Protein AF-A0A4Y2RD20-F1 (afdb_monomer_lite)

pLDDT: mean 83.16, std 15.55, range [40.25, 97.94]

Foldseek 3Di:
DDDDPVVVVVVVVVVVVVVPPPPDPLLVQLVCQQPVLVPVLVCPPHDDPDDSDPVSCPSNVVSVVSNVVVVLVVPCVPCVVVSVVVVVVVVVVVVVVVVVVVVCVPDQLSVLVVVCVVPVLALVSLQSNLVVCVVVVNNVVSVVSNVSSD

Secondary structure (DSSP, 8-state):
-----HHHHHHHHHHHHTT-S----HHHHHHHHHHHHHHHHTTSSS--SS---HHHHHHHHHHHHHHHHHHHHHHHHHHHHHHHHHHHHHHHHHHHHHHHHHHHTT-HHHHHHHHHHH-TT-HHHHHHHHHHHHHTT-HHHHHHHHHHH-

InterPro domains:
  IPR011990 Tetratricopeptide-like helical domain superfamily [G3DSA:1.25.40.10] (97-150)
  IPR011990 Tetratricopeptide-like helical domain superfamily [SSF48452] (115-149)

Structure (mmCIF, N/CA/C/O backbone):
data_AF-A0A4Y2RD20-F1
#
_entry.id   AF-A0A4Y2RD20-F1
#
loop_
_atom_site.group_PDB
_atom_site.id
_atom_site.type_symbol
_atom_site.label_atom_id
_atom_site.label_alt_id
_atom_site.label_comp_id
_atom_site.label_asym_id
_atom_site.label_entity_id
_atom_site.label_seq_id
_atom_site.pdbx_PDB_ins_code
_atom_site.Cartn_x
_atom_site.Cartn_y
_atom_site.Cartn_z
_atom_site.occupancy
_atom_site.B_iso_or_equiv
_atom_site.auth_seq_id
_atom_site.auth_comp_id
_atom_site.auth_asym_id
_atom_site.auth_atom_id
_atom_site.pdbx_PDB_model_num
ATOM 1 N N . MET A 1 1 ? 44.934 -27.065 -43.743 1.00 40.25 1 MET A N 1
ATOM 2 C CA . MET A 1 1 ? 43.728 -27.386 -42.951 1.00 40.25 1 MET A CA 1
ATOM 3 C C . MET A 1 1 ? 43.602 -26.341 -41.851 1.00 40.25 1 MET A C 1
ATOM 5 O O . MET A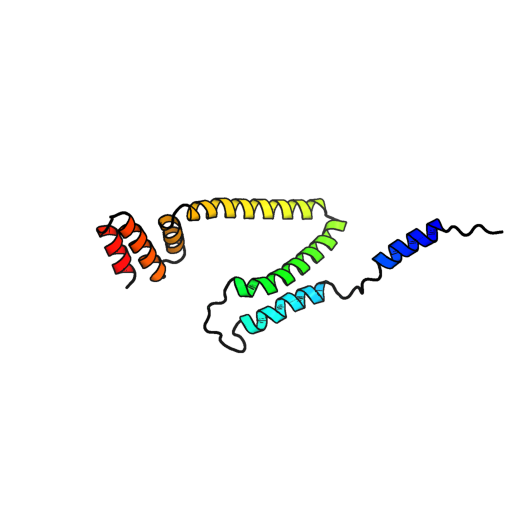 1 1 ? 44.410 -26.345 -40.935 1.00 40.25 1 MET A O 1
ATOM 9 N N . ARG A 1 2 ? 42.705 -25.358 -42.000 1.00 43.50 2 ARG A N 1
ATOM 10 C CA . ARG A 1 2 ? 42.496 -24.312 -40.985 1.00 43.50 2 ARG A CA 1
ATOM 11 C C . ARG A 1 2 ? 41.540 -24.864 -39.929 1.00 43.50 2 ARG A C 1
ATOM 13 O O . ARG A 1 2 ? 40.419 -25.228 -40.266 1.00 43.50 2 ARG A O 1
ATOM 20 N N . GLY A 1 3 ? 42.010 -24.977 -38.688 1.00 49.97 3 GLY A N 1
ATOM 21 C CA . GLY A 1 3 ? 41.208 -25.437 -37.558 1.00 49.97 3 GLY A CA 1
ATOM 22 C C . GLY A 1 3 ? 40.032 -24.494 -37.318 1.00 49.97 3 GLY A C 1
ATOM 23 O O . GLY A 1 3 ? 40.224 -23.348 -36.921 1.00 49.97 3 GLY A O 1
ATOM 24 N N . CYS A 1 4 ? 38.818 -24.973 -37.584 1.00 53.25 4 CYS A N 1
ATOM 25 C CA . CYS A 1 4 ? 37.588 -24.277 -37.232 1.00 53.25 4 CYS A CA 1
ATOM 26 C C . CYS A 1 4 ? 37.468 -24.270 -35.700 1.00 53.25 4 CYS A C 1
ATOM 28 O O . CYS A 1 4 ? 37.377 -25.326 -35.075 1.00 53.25 4 CYS A O 1
ATOM 30 N N . ASN A 1 5 ? 37.536 -23.092 -35.076 1.00 54.88 5 ASN A N 1
ATOM 31 C CA . ASN A 1 5 ? 37.444 -22.945 -33.626 1.00 54.88 5 ASN A CA 1
ATOM 32 C C . ASN A 1 5 ? 35.975 -23.033 -33.174 1.00 54.88 5 ASN A C 1
ATOM 34 O O . ASN A 1 5 ? 35.287 -22.028 -33.004 1.00 54.88 5 ASN A O 1
ATOM 38 N N . ILE A 1 6 ? 35.505 -24.263 -32.962 1.00 59.06 6 ILE A N 1
ATOM 39 C CA . ILE A 1 6 ? 34.120 -24.607 -32.590 1.00 59.06 6 ILE A CA 1
ATOM 40 C C . ILE A 1 6 ? 33.699 -23.967 -31.245 1.00 59.06 6 ILE A C 1
ATOM 42 O O . ILE A 1 6 ? 32.513 -23.749 -30.998 1.00 59.06 6 ILE A O 1
ATOM 46 N N . ARG A 1 7 ? 34.654 -23.614 -30.368 1.00 56.53 7 ARG A N 1
ATOM 47 C CA . ARG A 1 7 ? 34.372 -22.976 -29.067 1.00 56.53 7 ARG A CA 1
ATOM 48 C C . ARG A 1 7 ? 33.951 -21.508 -29.185 1.00 56.53 7 ARG A C 1
ATOM 50 O O . ARG A 1 7 ? 33.093 -21.087 -28.416 1.00 56.53 7 ARG A O 1
ATOM 57 N N . GLY A 1 8 ? 34.490 -20.766 -30.156 1.00 54.03 8 GLY A N 1
ATOM 58 C CA . GLY A 1 8 ? 34.082 -19.378 -30.420 1.00 54.03 8 GLY A CA 1
ATOM 59 C C . GLY A 1 8 ? 32.649 -19.295 -30.948 1.00 54.03 8 GLY A C 1
ATOM 60 O O . GLY A 1 8 ? 31.842 -18.532 -30.433 1.00 54.03 8 GLY A O 1
ATOM 61 N N . ILE A 1 9 ? 32.295 -20.201 -31.864 1.00 57.47 9 ILE A N 1
ATOM 62 C CA . ILE A 1 9 ? 30.948 -20.286 -32.451 1.00 57.47 9 ILE A CA 1
ATOM 63 C C . ILE A 1 9 ? 29.893 -20.594 -31.376 1.00 57.47 9 ILE A C 1
ATOM 65 O O . ILE A 1 9 ? 28.802 -20.032 -31.403 1.00 57.47 9 ILE A O 1
ATOM 69 N N . LYS A 1 10 ? 30.216 -21.442 -30.386 1.00 57.22 10 LYS A N 1
ATOM 70 C CA . LYS A 1 10 ? 29.298 -21.748 -29.277 1.00 57.22 10 LYS A CA 1
ATOM 71 C C . LYS A 1 10 ? 29.084 -20.554 -28.339 1.00 57.22 10 LYS A C 1
ATOM 73 O O . LYS A 1 10 ? 27.944 -20.320 -27.944 1.00 57.22 10 LYS A O 1
ATOM 78 N N . LEU A 1 11 ? 30.131 -19.784 -28.022 1.00 55.25 11 LEU A N 1
ATOM 79 C CA . LEU A 1 11 ? 30.001 -18.565 -27.210 1.00 55.25 11 LEU A CA 1
ATOM 80 C C . LEU A 1 11 ? 29.220 -17.465 -27.940 1.00 55.25 11 LEU A C 1
ATOM 82 O O . LEU A 1 11 ? 28.339 -16.850 -27.341 1.00 55.25 11 LEU A O 1
ATOM 86 N N . ASP A 1 12 ? 29.482 -17.269 -29.231 1.00 54.44 12 ASP A N 1
ATOM 87 C CA . ASP A 1 12 ? 28.746 -16.296 -30.042 1.00 54.44 12 ASP A CA 1
ATOM 88 C C . ASP A 1 12 ? 27.284 -16.713 -30.227 1.00 54.44 12 ASP A C 1
ATOM 90 O O . ASP A 1 12 ? 26.399 -15.866 -30.158 1.00 54.44 12 ASP A O 1
ATOM 94 N N . SER A 1 13 ? 26.995 -18.015 -30.347 1.00 52.84 13 SER A N 1
ATOM 95 C CA . SER A 1 13 ? 25.618 -18.527 -30.401 1.00 52.84 13 SER A CA 1
ATOM 96 C C . SER A 1 13 ? 24.861 -18.384 -29.070 1.00 52.84 13 SER A C 1
ATOM 98 O O . SER A 1 13 ? 23.675 -18.064 -29.077 1.00 52.84 13 SER A O 1
ATOM 100 N N . LEU A 1 14 ? 25.537 -18.539 -27.923 1.00 53.06 14 LEU A N 1
ATOM 101 C CA . LEU A 1 14 ? 24.961 -18.304 -26.591 1.00 53.06 14 LEU A CA 1
ATOM 102 C C . LEU A 1 14 ? 24.676 -16.812 -26.349 1.00 53.06 14 LEU A C 1
ATOM 104 O O . LEU A 1 14 ? 23.623 -16.469 -25.815 1.00 53.06 14 LEU A O 1
ATOM 108 N N . ASN A 1 15 ? 25.557 -15.922 -26.815 1.00 47.56 15 ASN A N 1
ATOM 109 C CA . ASN A 1 15 ? 25.326 -14.475 -26.786 1.00 47.56 15 ASN A CA 1
ATOM 110 C C . ASN A 1 15 ? 24.280 -14.019 -27.827 1.00 47.56 15 ASN A C 1
ATOM 112 O O . ASN A 1 15 ? 23.534 -13.072 -27.572 1.00 47.56 15 ASN A O 1
ATOM 116 N N . MET A 1 16 ? 24.162 -14.702 -28.973 1.00 42.81 16 MET A N 1
ATOM 117 C CA . MET A 1 16 ? 23.107 -14.462 -29.971 1.00 42.81 16 MET A CA 1
ATOM 118 C C . MET A 1 16 ? 21.721 -14.877 -29.469 1.00 42.81 16 MET A C 1
ATOM 120 O O . MET A 1 16 ? 20.754 -14.148 -29.676 1.00 42.81 16 MET A O 1
ATOM 124 N N . LEU A 1 17 ? 21.604 -16.007 -28.763 1.00 47.22 17 LEU A N 1
ATOM 125 C CA . LEU A 1 17 ? 20.333 -16.428 -28.162 1.00 47.22 17 LEU A CA 1
ATOM 126 C C . LEU A 1 17 ? 19.909 -15.514 -26.999 1.00 47.22 17 LEU A C 1
ATOM 128 O O . LEU A 1 17 ? 18.718 -15.294 -26.807 1.00 47.22 17 LEU A O 1
ATOM 132 N N . ALA A 1 18 ? 20.860 -14.901 -26.286 1.00 50.31 18 ALA A N 1
ATOM 133 C CA . ALA A 1 18 ? 20.576 -13.889 -25.263 1.00 50.31 18 ALA A CA 1
ATOM 134 C C . ALA A 1 18 ? 20.217 -12.500 -25.837 1.00 50.31 18 ALA A C 1
ATOM 136 O O . ALA A 1 18 ? 19.760 -11.624 -25.102 1.00 50.31 18 ALA A O 1
ATOM 137 N N . THR A 1 19 ? 20.430 -12.266 -27.137 1.00 47.28 19 THR A N 1
ATOM 138 C CA . THR A 1 19 ? 20.168 -10.971 -27.795 1.00 47.28 19 THR A CA 1
ATOM 139 C C . THR A 1 19 ? 18.978 -10.991 -28.753 1.00 47.28 19 THR A C 1
ATOM 141 O O . THR A 1 19 ? 18.569 -9.926 -29.215 1.00 47.28 19 THR A O 1
ATOM 144 N N . SER A 1 20 ? 18.360 -12.158 -28.965 1.00 43.81 20 SER A N 1
ATOM 145 C CA . SER A 1 20 ? 17.130 -12.345 -29.746 1.00 43.81 20 SER A CA 1
ATOM 146 C C . SER A 1 20 ? 15.852 -12.257 -28.894 1.00 43.81 20 SER A C 1
ATOM 148 O O . SER A 1 20 ? 14.861 -12.928 -29.176 1.00 43.81 20 SER A O 1
ATOM 150 N N . GLU A 1 21 ? 15.829 -11.422 -27.857 1.00 52.75 21 GLU A N 1
ATOM 151 C CA . GLU A 1 21 ? 14.558 -10.885 -27.372 1.00 52.75 21 GLU A CA 1
ATOM 152 C C . GLU A 1 21 ? 14.313 -9.571 -28.098 1.00 52.75 21 GLU A C 1
ATOM 154 O O . GLU A 1 21 ? 15.115 -8.640 -28.015 1.00 52.75 21 GLU A O 1
ATOM 159 N N . ASN A 1 22 ? 13.205 -9.515 -28.830 1.00 47.75 22 ASN A N 1
ATOM 160 C CA . ASN A 1 22 ? 12.712 -8.326 -29.502 1.00 47.75 22 ASN A CA 1
ATOM 161 C C . ASN A 1 22 ? 12.724 -7.152 -28.503 1.00 47.75 22 ASN A C 1
ATOM 163 O O . ASN A 1 22 ? 11.892 -7.088 -27.597 1.00 47.75 22 ASN A O 1
ATOM 167 N N . LYS A 1 23 ? 13.717 -6.256 -28.615 1.00 55.34 23 LYS A N 1
ATOM 168 C CA . LYS A 1 23 ? 13.914 -5.102 -27.723 1.00 55.34 23 LYS A CA 1
ATOM 169 C C . LYS A 1 23 ? 12.894 -4.018 -28.054 1.00 55.34 23 LYS A C 1
ATOM 171 O O . LYS A 1 23 ? 13.258 -2.884 -28.362 1.00 55.34 23 LYS A O 1
ATOM 176 N N . GLY A 1 24 ? 11.610 -4.360 -27.988 1.00 61.28 24 GLY A N 1
ATOM 177 C CA . GLY A 1 24 ? 10.568 -3.357 -27.896 1.00 61.28 24 GLY A CA 1
ATOM 178 C C . GLY A 1 24 ? 10.914 -2.389 -26.757 1.00 61.28 24 GLY A C 1
ATOM 179 O O . GLY A 1 24 ? 11.599 -2.775 -25.799 1.00 61.28 24 GLY A O 1
ATOM 180 N N . PRO A 1 25 ? 10.498 -1.119 -26.848 1.00 75.50 25 PRO A N 1
ATOM 181 C CA . PRO A 1 25 ? 10.742 -0.159 -25.785 1.00 75.50 25 PRO A CA 1
ATOM 182 C C . PRO A 1 25 ? 10.163 -0.695 -24.466 1.00 75.50 25 PRO A C 1
ATOM 184 O O . PRO A 1 25 ? 8.957 -0.669 -24.261 1.00 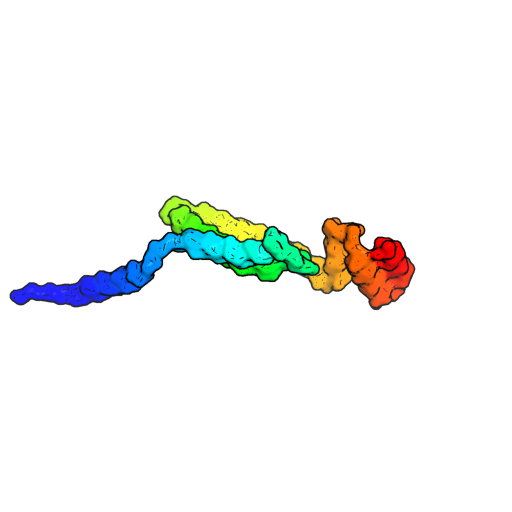75.50 25 PRO A O 1
ATOM 187 N N . ARG A 1 26 ? 11.008 -1.210 -23.558 1.00 78.38 26 ARG A N 1
ATOM 188 C CA . ARG A 1 26 ? 10.580 -1.790 -22.262 1.00 78.38 26 ARG A CA 1
ATOM 189 C C . ARG A 1 26 ? 9.743 -0.800 -21.443 1.00 78.38 26 ARG A C 1
ATOM 191 O O . ARG A 1 26 ? 8.850 -1.193 -20.700 1.00 78.38 26 ARG A O 1
ATOM 198 N N . TRP A 1 27 ? 10.002 0.491 -21.638 1.00 82.81 27 TRP A N 1
ATOM 199 C CA . TRP A 1 27 ? 9.218 1.584 -21.077 1.00 82.81 27 TRP A CA 1
ATOM 200 C C . TRP A 1 27 ? 7.783 1.652 -21.628 1.00 82.81 27 TRP A C 1
ATOM 202 O O . TRP A 1 27 ? 6.870 2.000 -20.891 1.00 82.81 27 TRP A O 1
ATOM 212 N N . PHE A 1 28 ? 7.548 1.271 -22.884 1.00 88.00 28 PHE A N 1
ATOM 213 C CA . PHE A 1 28 ? 6.219 1.284 -23.498 1.00 88.00 28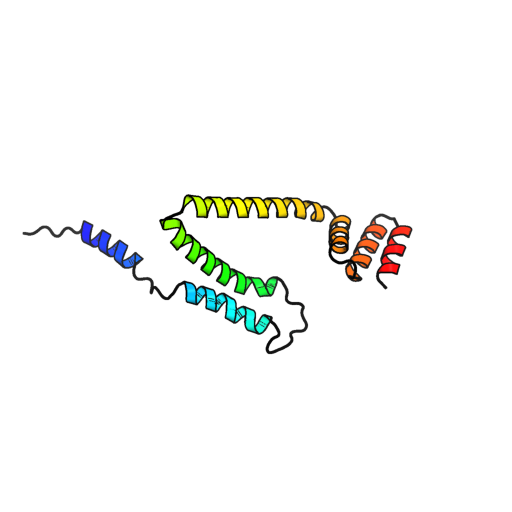 PHE A CA 1
ATOM 214 C C . PHE A 1 28 ? 5.286 0.280 -22.820 1.00 88.00 28 PHE A C 1
ATOM 216 O O . PHE A 1 28 ? 4.173 0.637 -22.453 1.00 88.00 28 PHE A O 1
ATOM 223 N N . VAL A 1 29 ? 5.775 -0.935 -22.551 1.00 88.31 29 VAL A N 1
ATOM 224 C CA . VAL A 1 29 ? 5.015 -1.965 -21.822 1.00 88.31 29 VAL A CA 1
ATOM 225 C C . VAL A 1 29 ? 4.612 -1.465 -20.433 1.00 88.31 29 VAL A C 1
ATOM 227 O O . VAL A 1 29 ? 3.448 -1.579 -20.054 1.00 88.31 29 VAL A O 1
ATOM 230 N N . GLY A 1 30 ? 5.545 -0.846 -19.700 1.00 88.44 30 GLY A N 1
ATOM 231 C CA . GLY A 1 30 ? 5.266 -0.268 -18.383 1.00 88.44 30 GLY A CA 1
ATOM 232 C C . GLY A 1 30 ? 4.200 0.832 -18.428 1.00 88.44 30 GLY A C 1
ATOM 233 O O . GLY A 1 30 ? 3.263 0.803 -17.635 1.00 88.44 30 GLY A O 1
ATOM 234 N N . ILE A 1 31 ? 4.284 1.758 -19.392 1.00 89.44 31 ILE A N 1
ATOM 235 C CA . ILE A 1 31 ? 3.284 2.825 -19.569 1.00 89.44 31 ILE A CA 1
ATOM 236 C C . ILE A 1 31 ? 1.913 2.242 -19.931 1.00 89.44 31 ILE A C 1
ATOM 238 O O . ILE A 1 31 ? 0.911 2.628 -19.330 1.00 89.44 31 ILE A O 1
ATOM 242 N N . SER A 1 32 ? 1.849 1.292 -20.866 1.00 89.94 32 SER A N 1
ATOM 243 C CA . SER A 1 32 ? 0.591 0.643 -21.248 1.00 89.94 32 SER A CA 1
ATOM 244 C C . SER A 1 32 ? -0.058 -0.072 -20.059 1.00 89.94 32 SER A C 1
ATOM 246 O O . SER A 1 32 ? -1.253 0.099 -19.822 1.00 89.94 32 SER A O 1
ATOM 248 N N . MET A 1 33 ? 0.724 -0.808 -19.263 1.00 88.75 33 MET A N 1
ATOM 249 C CA . MET A 1 33 ? 0.234 -1.488 -18.059 1.00 88.75 33 MET A CA 1
ATOM 250 C C . MET A 1 33 ? -0.175 -0.528 -16.933 1.00 88.75 33 MET A C 1
ATOM 252 O O . MET A 1 33 ? -1.008 -0.896 -16.112 1.00 88.75 33 MET A O 1
ATOM 256 N N . CYS A 1 34 ? 0.352 0.698 -16.892 1.00 89.31 34 CYS A N 1
ATOM 257 C CA . CYS A 1 34 ? -0.143 1.737 -15.986 1.00 89.31 34 CYS A CA 1
ATOM 258 C C . CYS A 1 34 ? -1.501 2.284 -16.435 1.00 89.31 34 CYS A C 1
ATOM 260 O O . CYS A 1 34 ? -2.431 2.388 -15.639 1.00 89.31 34 CYS A O 1
ATOM 262 N N . VAL A 1 35 ? -1.601 2.672 -17.708 1.00 89.69 35 VAL A N 1
ATOM 263 C CA . VAL A 1 35 ? -2.701 3.503 -18.210 1.00 89.69 35 VAL A CA 1
ATOM 264 C C . VAL A 1 35 ? -3.956 2.679 -18.485 1.00 89.69 35 VAL A C 1
ATOM 266 O O . VAL A 1 35 ? -5.038 3.057 -18.039 1.00 89.69 35 VAL A O 1
ATOM 269 N N . PHE A 1 36 ? -3.837 1.537 -19.169 1.00 89.19 36 PHE A N 1
ATOM 270 C CA . PHE A 1 36 ? -5.011 0.759 -19.576 1.00 89.19 36 PHE A CA 1
ATOM 271 C C . PHE A 1 36 ? -5.857 0.246 -18.402 1.00 89.19 36 PHE A C 1
ATOM 273 O O . PHE A 1 36 ? -7.075 0.387 -18.478 1.00 89.19 36 PHE A O 1
ATOM 280 N N . PRO A 1 37 ? -5.284 -0.292 -17.306 1.00 85.00 37 PRO A N 1
ATOM 281 C CA . PRO A 1 37 ? -6.083 -0.728 -16.161 1.00 85.00 37 PRO A CA 1
ATOM 282 C C . PRO A 1 37 ? -6.625 0.443 -15.329 1.00 85.00 37 PRO A C 1
ATOM 284 O O . PRO A 1 37 ? -7.664 0.312 -14.687 1.00 85.00 37 PRO A O 1
ATOM 287 N N . PHE A 1 38 ? -5.941 1.593 -15.338 1.00 85.56 38 PHE A N 1
ATOM 288 C CA . PHE A 1 38 ? -6.317 2.757 -14.532 1.00 85.56 38 PHE A CA 1
ATOM 289 C C . PHE A 1 38 ? -7.454 3.583 -15.152 1.00 85.56 38 PHE A C 1
ATOM 291 O O . PHE A 1 38 ? -8.287 4.128 -14.430 1.00 85.56 38 PHE A O 1
ATOM 298 N N . LEU A 1 39 ? -7.533 3.659 -16.482 1.00 85.69 39 LEU A N 1
ATOM 299 C CA . LEU A 1 39 ? -8.574 4.418 -17.184 1.00 85.69 39 LEU A CA 1
ATOM 300 C C . LEU A 1 39 ? -10.016 3.987 -16.839 1.00 85.69 39 LEU A C 1
ATOM 302 O O . LEU A 1 39 ? -10.797 4.857 -16.449 1.00 85.69 39 LEU A O 1
ATOM 306 N N . PRO A 1 40 ? -10.400 2.696 -16.918 1.00 76.75 40 PRO A N 1
ATOM 307 C CA . PRO A 1 40 ? -11.748 2.267 -16.537 1.00 76.75 40 PRO A CA 1
ATOM 308 C C . PRO A 1 40 ? -11.987 2.376 -15.025 1.00 76.75 40 PRO A C 1
ATOM 310 O O . PRO A 1 40 ? -13.112 2.592 -14.591 1.00 76.75 40 PRO A O 1
ATOM 313 N N . ALA A 1 41 ? -10.929 2.268 -14.220 1.00 77.56 41 ALA A N 1
ATOM 314 C CA . ALA A 1 41 ? -10.986 2.353 -12.765 1.00 77.56 41 ALA A CA 1
ATOM 315 C C . ALA A 1 41 ? -11.240 3.766 -12.226 1.00 77.56 41 ALA A C 1
ATOM 317 O O . ALA A 1 41 ? -11.738 3.925 -11.115 1.00 77.56 41 ALA A O 1
ATOM 318 N N . SER A 1 42 ? -10.864 4.791 -12.994 1.00 79.19 42 SER A N 1
ATOM 319 C CA . SER A 1 42 ? -10.872 6.191 -12.549 1.00 79.19 42 SER A CA 1
ATOM 320 C C . SER A 1 42 ? -12.248 6.850 -12.615 1.00 79.19 42 SER A C 1
ATOM 322 O O . SER A 1 42 ? -12.347 8.058 -12.420 1.00 79.19 42 SER A O 1
ATOM 324 N N . ASN A 1 43 ? -13.306 6.092 -12.923 1.00 75.69 43 ASN A N 1
ATOM 325 C CA . ASN A 1 43 ? -14.668 6.601 -13.099 1.00 75.69 43 ASN A CA 1
ATOM 326 C C . ASN A 1 43 ? -14.817 7.690 -14.181 1.00 75.69 43 ASN A C 1
ATOM 328 O O . ASN A 1 43 ? -15.830 8.381 -14.215 1.00 75.69 43 ASN A O 1
ATOM 332 N N . LEU A 1 44 ? -13.827 7.845 -15.073 1.00 78.19 44 LEU A N 1
ATOM 333 C CA . LEU A 1 44 ? -13.782 8.935 -16.057 1.00 78.19 44 LEU A CA 1
ATOM 334 C C . LEU A 1 44 ? -14.868 8.801 -17.133 1.00 78.19 44 LEU A C 1
ATOM 336 O O . LEU A 1 44 ? -15.424 9.801 -17.574 1.00 78.19 44 LEU A O 1
ATOM 340 N N . PHE A 1 45 ? -15.164 7.567 -17.547 1.00 75.38 45 PHE A N 1
ATOM 341 C CA . PHE A 1 45 ? -16.164 7.277 -18.581 1.00 75.38 45 PHE A CA 1
ATOM 342 C C . PHE A 1 45 ? -17.433 6.630 -18.018 1.00 75.38 45 PHE A C 1
ATOM 344 O O . PHE A 1 45 ? -18.511 6.824 -18.571 1.00 75.38 45 PHE A O 1
ATOM 351 N N . PHE A 1 46 ? -17.319 5.898 -16.904 1.00 77.31 46 PHE A N 1
ATOM 352 C CA . PHE A 1 46 ? -18.438 5.219 -16.252 1.00 77.31 46 PHE A CA 1
ATOM 353 C C . PHE A 1 46 ? -18.252 5.277 -14.732 1.00 77.31 46 PHE A C 1
ATOM 355 O O . PHE A 1 46 ? -17.263 4.731 -14.242 1.00 77.31 46 PHE A O 1
ATOM 362 N N . PRO A 1 47 ? -19.155 5.917 -13.970 1.00 74.06 47 PRO A N 1
ATOM 363 C CA . PRO A 1 47 ? -19.065 5.930 -12.518 1.00 74.06 47 PRO A CA 1
ATOM 364 C C . PRO A 1 47 ? -19.410 4.543 -11.971 1.00 74.06 47 PRO A C 1
ATOM 366 O O . PRO A 1 47 ? -20.572 4.140 -11.943 1.00 74.06 47 PRO A O 1
ATOM 369 N N . VAL A 1 48 ? -18.401 3.799 -11.527 1.00 67.88 48 VAL A N 1
ATOM 370 C CA . VAL A 1 48 ? -18.601 2.574 -10.758 1.00 67.88 48 VAL A CA 1
ATOM 371 C C . VAL A 1 48 ? -18.855 2.953 -9.299 1.00 67.88 48 VAL A C 1
ATOM 373 O O . VAL A 1 48 ? -18.094 3.704 -8.693 1.00 67.88 48 VAL A O 1
ATOM 376 N N . GLY A 1 49 ? -19.950 2.447 -8.724 1.00 64.75 49 GLY A N 1
ATOM 377 C CA . GLY A 1 49 ? -20.430 2.795 -7.377 1.00 64.75 49 GLY A CA 1
ATOM 378 C C . GLY A 1 49 ? -19.559 2.308 -6.210 1.00 64.75 49 GLY A C 1
ATOM 379 O O . GLY A 1 49 ? -20.023 2.292 -5.073 1.00 64.75 49 GLY A O 1
ATOM 380 N N . PHE A 1 50 ? -18.319 1.886 -6.468 1.00 69.06 50 PHE A N 1
ATOM 381 C CA . PHE A 1 50 ? -17.348 1.543 -5.437 1.00 69.06 50 PHE A CA 1
ATOM 382 C C . PHE A 1 50 ? -16.289 2.642 -5.319 1.00 69.06 50 PHE A C 1
ATOM 384 O O . PHE A 1 50 ? -15.842 3.223 -6.307 1.00 69.06 50 PHE A O 1
ATOM 391 N N . VAL A 1 51 ? -15.856 2.917 -4.088 1.00 64.94 51 VAL A N 1
ATOM 392 C CA . VAL A 1 51 ? -14.689 3.773 -3.838 1.00 64.94 51 VAL A CA 1
ATOM 393 C C . VAL A 1 51 ? -13.486 3.121 -4.507 1.00 64.94 51 VAL A C 1
ATOM 395 O O . VAL A 1 51 ? -13.301 1.917 -4.329 1.00 64.94 51 VAL A O 1
ATOM 398 N N . ILE A 1 52 ? -12.686 3.896 -5.253 1.00 66.69 52 ILE A N 1
ATOM 399 C CA . ILE A 1 52 ? -11.434 3.434 -5.872 1.00 66.69 52 ILE A CA 1
ATOM 400 C C . ILE A 1 52 ? -10.626 2.698 -4.802 1.00 66.69 52 ILE A C 1
ATOM 402 O O . ILE A 1 52 ? -10.048 3.301 -3.898 1.00 66.69 52 ILE A O 1
ATOM 406 N N . ALA A 1 53 ? -10.670 1.372 -4.864 1.00 63.66 53 ALA A N 1
ATOM 407 C CA . ALA A 1 53 ? -10.035 0.525 -3.881 1.00 63.66 53 ALA A CA 1
ATOM 408 C C . ALA A 1 53 ? -8.558 0.372 -4.240 1.00 63.66 53 ALA A C 1
ATOM 410 O O . ALA A 1 53 ? -8.178 0.394 -5.413 1.00 63.66 53 ALA A O 1
ATOM 411 N N . GLU A 1 54 ? -7.736 0.094 -3.232 1.00 75.00 54 GLU A N 1
ATOM 412 C CA . GLU A 1 54 ? -6.337 -0.318 -3.404 1.00 75.00 54 GLU A CA 1
ATOM 413 C C . GLU A 1 54 ? -6.173 -1.449 -4.435 1.00 75.00 54 GLU A C 1
ATOM 415 O O . GLU A 1 54 ? -5.198 -1.485 -5.181 1.00 75.00 54 GLU A O 1
ATOM 420 N N . ARG A 1 55 ? -7.179 -2.330 -4.542 1.00 81.12 55 ARG A N 1
ATOM 421 C CA . ARG A 1 55 ? -7.168 -3.495 -5.433 1.00 81.12 55 ARG A CA 1
ATOM 422 C C . ARG A 1 55 ? -7.096 -3.120 -6.907 1.00 81.12 55 ARG A C 1
ATOM 424 O O . ARG A 1 55 ? -6.503 -3.851 -7.692 1.00 81.12 55 ARG A O 1
ATOM 431 N N . VAL A 1 56 ? -7.670 -1.978 -7.279 1.00 82.44 56 VAL A N 1
ATOM 432 C CA . VAL A 1 56 ? -7.676 -1.516 -8.671 1.00 82.44 56 VAL A CA 1
ATOM 433 C C . VAL A 1 56 ? -6.345 -0.858 -9.049 1.00 82.44 56 VAL A C 1
ATOM 435 O O . VAL A 1 56 ? -5.979 -0.812 -10.219 1.00 82.44 56 VAL A O 1
ATOM 438 N N . LEU A 1 57 ? -5.571 -0.425 -8.049 1.00 86.06 57 LEU A N 1
ATOM 439 C CA . LEU A 1 57 ? -4.234 0.142 -8.221 1.00 86.06 57 LEU A CA 1
ATOM 440 C C . LEU A 1 57 ? -3.129 -0.922 -8.317 1.00 86.06 57 LEU A C 1
ATOM 442 O O . LEU A 1 57 ? -2.008 -0.574 -8.681 1.00 86.06 57 LEU A O 1
ATOM 446 N N . TYR A 1 58 ? -3.411 -2.206 -8.060 1.00 87.75 58 TYR A N 1
ATOM 447 C CA . TYR A 1 58 ? -2.402 -3.272 -8.160 1.00 87.75 58 TYR A CA 1
ATOM 448 C C . TYR A 1 58 ? -1.905 -3.516 -9.589 1.00 87.75 58 TYR A C 1
ATOM 450 O O . TYR A 1 58 ? -0.711 -3.718 -9.799 1.00 87.75 58 TYR A O 1
ATOM 458 N N . ALA A 1 59 ? -2.792 -3.482 -10.587 1.00 87.31 59 ALA A N 1
ATOM 459 C CA . ALA A 1 59 ? -2.371 -3.642 -11.979 1.00 87.31 59 ALA A CA 1
ATOM 460 C C . ALA A 1 59 ? -1.553 -2.426 -12.477 1.00 87.31 59 ALA A C 1
ATOM 462 O O . ALA A 1 59 ? -0.450 -2.633 -12.989 1.00 87.31 59 ALA A O 1
ATOM 463 N N . PRO A 1 60 ? -1.989 -1.169 -12.246 1.00 89.44 60 PRO A N 1
ATOM 464 C CA . PRO A 1 60 ? -1.179 0.007 -12.559 1.00 89.44 60 PRO A CA 1
ATOM 465 C C . PRO A 1 60 ? 0.160 0.071 -11.812 1.00 89.44 60 PRO A C 1
ATOM 467 O O . PRO A 1 60 ? 1.168 0.481 -12.389 1.00 89.44 60 PRO A O 1
ATOM 470 N N . SER A 1 61 ? 0.215 -0.355 -10.544 1.00 90.50 61 SER A N 1
ATOM 471 C CA . SER A 1 61 ? 1.461 -0.330 -9.767 1.00 90.50 61 SER A CA 1
ATOM 472 C C . SER A 1 61 ? 2.513 -1.296 -10.314 1.00 90.50 61 SER A C 1
ATOM 474 O O . SER A 1 61 ? 3.702 -0.985 -10.264 1.00 90.50 61 SER A O 1
ATOM 476 N N . MET A 1 62 ? 2.104 -2.416 -10.918 1.00 90.94 62 MET A N 1
ATOM 477 C CA . MET A 1 62 ? 3.018 -3.327 -11.609 1.00 90.94 62 MET A CA 1
ATOM 478 C C . MET A 1 62 ? 3.704 -2.646 -12.803 1.00 90.94 62 MET A C 1
ATOM 480 O O . MET A 1 62 ? 4.922 -2.756 -12.954 1.00 90.94 62 MET A O 1
ATOM 484 N N . GLY A 1 63 ? 2.952 -1.880 -13.603 1.00 91.00 63 GLY A N 1
ATOM 485 C CA . GLY A 1 63 ? 3.511 -1.062 -14.685 1.00 91.00 63 GLY A CA 1
ATOM 486 C C . GLY A 1 63 ? 4.501 -0.013 -14.167 1.00 91.00 63 GLY A C 1
ATOM 487 O O . GLY A 1 63 ? 5.592 0.149 -14.718 1.00 91.00 63 GLY A O 1
ATOM 488 N N . PHE A 1 64 ? 4.176 0.634 -13.045 1.00 91.62 64 PHE A N 1
ATOM 489 C CA . PHE A 1 64 ? 5.058 1.606 -12.400 1.00 91.62 64 PHE A CA 1
ATOM 490 C C . PHE A 1 64 ? 6.364 0.959 -11.915 1.00 91.62 64 PHE A C 1
ATOM 492 O O . PHE A 1 64 ? 7.445 1.484 -12.184 1.00 91.62 64 PHE A O 1
ATOM 499 N N . CYS A 1 65 ? 6.294 -0.213 -11.278 1.00 92.88 65 CYS A N 1
ATOM 500 C CA . CYS A 1 65 ? 7.472 -0.964 -10.839 1.00 92.88 65 CYS A CA 1
ATOM 501 C C . CYS A 1 65 ? 8.405 -1.314 -12.006 1.00 92.88 65 CYS A C 1
ATOM 503 O O . CYS A 1 65 ? 9.623 -1.196 -11.865 1.00 92.88 65 CYS A O 1
ATOM 505 N N . LEU A 1 66 ? 7.859 -1.688 -13.169 1.00 89.94 66 LEU A N 1
ATOM 506 C CA . LEU A 1 66 ? 8.653 -1.958 -14.373 1.00 89.94 66 LEU A CA 1
ATOM 507 C C . LEU A 1 66 ? 9.393 -0.706 -14.868 1.00 89.94 66 LEU A C 1
ATOM 509 O O . LEU A 1 66 ? 10.570 -0.790 -15.228 1.00 89.94 66 LEU A O 1
ATOM 513 N N . LEU A 1 67 ? 8.739 0.460 -14.846 1.00 91.00 67 LEU A N 1
ATOM 514 C CA . LEU A 1 67 ? 9.356 1.735 -15.228 1.00 91.00 67 LEU A CA 1
ATOM 515 C C . LEU A 1 67 ? 10.480 2.140 -14.269 1.00 91.00 67 LEU A C 1
ATOM 517 O O . LEU A 1 67 ? 11.567 2.508 -14.719 1.00 91.00 67 LEU A O 1
ATOM 521 N N . VAL A 1 68 ? 10.245 2.024 -12.959 1.00 92.00 68 VAL A N 1
ATOM 522 C CA . VAL A 1 68 ? 11.255 2.306 -11.929 1.00 92.00 68 VAL A CA 1
ATOM 523 C C . VAL A 1 68 ? 12.443 1.357 -12.070 1.00 92.00 68 VAL A C 1
ATOM 525 O O . VAL A 1 68 ? 13.582 1.815 -12.118 1.00 92.00 68 VAL A O 1
ATOM 528 N N . ALA A 1 69 ? 12.200 0.052 -12.212 1.00 90.31 69 ALA A N 1
ATOM 529 C CA . ALA A 1 69 ? 13.256 -0.940 -12.396 1.00 90.31 69 ALA A CA 1
ATOM 530 C C . ALA A 1 69 ? 14.087 -0.661 -13.656 1.00 90.31 69 ALA A C 1
ATOM 532 O O . ALA A 1 69 ? 15.318 -0.732 -13.616 1.00 90.31 69 ALA A O 1
ATOM 533 N N . HIS A 1 70 ? 13.434 -0.276 -14.759 1.00 89.62 70 HIS A N 1
ATOM 534 C CA . HIS A 1 70 ? 14.130 0.141 -15.969 1.00 89.62 70 HIS A CA 1
ATOM 535 C C . HIS A 1 70 ? 15.026 1.359 -15.698 1.00 89.62 70 HIS A C 1
ATOM 537 O O . HIS A 1 70 ? 16.233 1.270 -15.919 1.00 89.62 70 HIS A O 1
ATOM 543 N N . GLY A 1 71 ? 14.497 2.446 -15.129 1.00 88.19 71 GLY A N 1
ATOM 544 C CA . GLY A 1 71 ? 15.285 3.641 -14.795 1.00 88.19 71 GLY A CA 1
ATOM 545 C C . GLY A 1 71 ? 16.461 3.354 -13.850 1.00 88.19 71 GLY A C 1
ATOM 546 O O . GLY A 1 71 ? 17.587 3.790 -14.102 1.00 88.19 71 GLY A O 1
ATOM 547 N N . CYS A 1 72 ? 16.235 2.547 -12.810 1.00 90.12 72 CYS A N 1
ATOM 548 C CA . CYS A 1 72 ? 17.274 2.106 -11.882 1.00 90.12 72 CYS A CA 1
ATOM 549 C C . CYS A 1 72 ? 18.357 1.272 -12.577 1.00 90.12 72 CYS A C 1
ATOM 551 O O . CYS A 1 72 ? 19.534 1.473 -12.293 1.00 90.12 72 CYS A O 1
ATOM 553 N N . SER A 1 73 ? 17.993 0.386 -13.511 1.00 88.38 73 SER A N 1
ATOM 554 C CA . SER A 1 73 ? 18.961 -0.437 -14.253 1.00 88.38 73 SER A CA 1
ATOM 555 C C . SER A 1 73 ? 19.904 0.408 -15.114 1.00 88.38 73 SER A C 1
ATOM 557 O O . SER A 1 73 ? 21.108 0.153 -15.131 1.00 88.38 73 SER A O 1
ATOM 559 N N . LEU A 1 74 ? 19.393 1.467 -15.756 1.00 88.19 74 LEU A N 1
ATOM 560 C CA . LEU A 1 74 ? 20.226 2.412 -16.501 1.00 88.19 74 LEU A CA 1
ATOM 561 C C . LEU A 1 74 ? 21.162 3.179 -15.561 1.00 88.19 74 LEU A C 1
ATOM 563 O O . LEU A 1 74 ? 22.358 3.282 -15.833 1.00 88.19 74 LEU A O 1
ATOM 567 N N . LEU A 1 75 ? 20.645 3.691 -14.441 1.00 88.62 75 LEU A N 1
ATOM 568 C CA . LEU A 1 75 ? 21.423 4.512 -13.512 1.00 88.62 75 LEU A CA 1
ATOM 569 C C . LEU A 1 75 ? 22.469 3.702 -12.726 1.00 88.62 75 LEU A C 1
ATOM 571 O O . LEU A 1 75 ? 23.557 4.207 -12.435 1.00 88.62 75 LEU A O 1
ATOM 575 N N . ALA A 1 76 ? 22.177 2.435 -12.430 1.00 90.25 76 ALA A N 1
ATOM 576 C CA . ALA A 1 76 ? 23.069 1.538 -11.705 1.00 90.25 76 ALA A CA 1
ATOM 577 C C . ALA A 1 76 ? 24.377 1.264 -12.462 1.00 90.25 76 ALA A C 1
ATOM 579 O O . ALA A 1 76 ? 25.400 1.050 -11.820 1.00 90.25 76 ALA A O 1
ATOM 580 N N . THR A 1 77 ? 24.394 1.369 -13.797 1.00 90.25 77 THR A N 1
ATOM 581 C CA . THR A 1 77 ? 25.630 1.210 -14.593 1.00 90.25 77 THR A CA 1
ATOM 582 C C . THR A 1 77 ? 26.721 2.221 -14.228 1.00 90.25 77 THR A C 1
ATOM 584 O O . THR A 1 77 ? 27.903 1.914 -14.344 1.00 90.25 77 THR A O 1
ATOM 587 N N . ARG A 1 78 ? 26.338 3.421 -13.768 1.00 89.00 78 ARG A N 1
ATOM 588 C CA . ARG A 1 78 ? 27.272 4.496 -13.387 1.00 89.00 78 ARG A CA 1
ATOM 589 C C . ARG A 1 78 ? 27.271 4.806 -11.894 1.00 89.00 78 ARG A C 1
ATOM 591 O O . ARG A 1 78 ? 28.245 5.345 -11.383 1.00 89.00 78 ARG A O 1
ATOM 598 N N . ARG A 1 79 ? 26.164 4.535 -11.198 1.00 94.31 79 ARG A N 1
ATOM 599 C CA . ARG A 1 79 ? 25.928 4.941 -9.802 1.00 94.31 79 ARG A CA 1
ATOM 600 C C . ARG A 1 79 ? 25.313 3.810 -8.969 1.00 94.31 79 ARG A C 1
ATOM 602 O O . ARG A 1 79 ? 24.411 4.058 -8.173 1.00 94.31 79 ARG A O 1
ATOM 609 N N . ALA A 1 80 ? 25.798 2.576 -9.135 1.00 91.75 80 ALA A N 1
ATOM 610 C CA . ALA A 1 80 ? 25.278 1.387 -8.447 1.00 91.75 80 ALA A CA 1
ATOM 611 C C . ALA A 1 80 ? 25.115 1.590 -6.933 1.00 91.75 80 ALA A C 1
ATOM 613 O O . ALA A 1 80 ? 24.039 1.344 -6.398 1.00 91.75 80 ALA A O 1
ATOM 614 N N . VAL A 1 81 ? 26.149 2.100 -6.254 1.00 94.25 81 VAL A N 1
ATOM 615 C CA . VAL A 1 81 ? 26.134 2.294 -4.793 1.00 94.25 81 VAL A CA 1
ATOM 616 C C . VAL A 1 81 ? 24.992 3.214 -4.352 1.00 94.25 81 VAL A C 1
ATOM 618 O O . VAL A 1 81 ? 24.312 2.898 -3.384 1.00 94.25 81 VAL A O 1
ATOM 621 N N . LEU A 1 82 ? 24.729 4.306 -5.081 1.00 94.88 82 LEU A N 1
ATOM 622 C CA . LEU A 1 82 ? 23.633 5.237 -4.776 1.00 94.88 82 LEU A CA 1
ATOM 623 C C . LEU A 1 82 ? 22.251 4.616 -5.022 1.00 94.88 82 LEU A C 1
ATOM 625 O O . LEU A 1 82 ? 21.311 4.867 -4.270 1.00 94.88 82 LEU A O 1
ATOM 629 N N . VAL A 1 83 ? 22.108 3.796 -6.066 1.00 93.94 83 VAL A N 1
ATOM 630 C CA . VAL A 1 83 ? 20.841 3.110 -6.361 1.00 93.94 83 VAL A CA 1
ATOM 631 C C . VAL A 1 83 ? 20.540 2.074 -5.276 1.00 93.94 83 VAL A C 1
ATOM 633 O O . VAL A 1 83 ? 19.450 2.074 -4.714 1.00 93.94 83 VAL A O 1
ATOM 636 N N . TRP A 1 84 ? 21.517 1.242 -4.915 1.00 93.69 84 TRP A N 1
ATOM 637 C CA . TRP A 1 84 ? 21.330 0.221 -3.884 1.00 93.69 84 TRP A CA 1
ATOM 638 C C . TRP A 1 84 ? 21.164 0.815 -2.483 1.00 93.69 84 TRP A C 1
ATOM 640 O O . TRP A 1 84 ? 20.323 0.335 -1.726 1.00 93.69 84 TRP A O 1
ATOM 650 N N . SER A 1 85 ? 21.896 1.882 -2.142 1.00 96.31 85 SER A N 1
ATOM 651 C CA . SER A 1 85 ? 21.732 2.552 -0.847 1.00 96.31 85 SER A CA 1
ATOM 652 C C . SER A 1 85 ? 20.372 3.239 -0.723 1.00 96.31 85 SER A C 1
ATOM 654 O O . SER A 1 85 ? 19.733 3.124 0.320 1.00 96.31 85 SER A O 1
ATOM 656 N N . SER A 1 86 ? 19.885 3.891 -1.785 1.00 94.81 86 SER A N 1
ATOM 657 C CA . SER A 1 86 ? 18.552 4.505 -1.782 1.00 94.81 86 SER A CA 1
ATOM 658 C C . SER A 1 86 ? 17.438 3.458 -1.702 1.00 94.81 86 SER A C 1
ATOM 660 O O . SER A 1 86 ? 16.486 3.647 -0.945 1.00 94.81 86 SER A O 1
ATOM 662 N N . LEU A 1 87 ? 17.580 2.318 -2.388 1.00 95.00 87 LEU A N 1
ATOM 663 C CA . LEU A 1 87 ? 16.642 1.201 -2.275 1.00 95.00 87 LEU A CA 1
ATOM 664 C C . LEU A 1 87 ? 16.627 0.611 -0.857 1.00 95.00 87 LEU A C 1
ATOM 666 O O . LEU A 1 87 ? 15.555 0.425 -0.287 1.00 95.00 87 LEU A O 1
ATOM 670 N N . LEU A 1 88 ? 17.800 0.364 -0.265 1.00 96.56 88 LEU A N 1
ATOM 671 C CA . LEU A 1 88 ? 17.908 -0.123 1.111 1.00 96.56 88 LEU A CA 1
ATOM 672 C C . LEU A 1 88 ? 17.271 0.862 2.099 1.00 96.56 88 LEU A C 1
ATOM 674 O O . LEU A 1 88 ? 16.506 0.458 2.970 1.00 96.56 88 LEU A O 1
ATOM 678 N N . PHE A 1 89 ? 17.535 2.158 1.933 1.00 97.25 89 PHE A N 1
ATOM 679 C CA . PHE A 1 89 ? 16.942 3.208 2.755 1.00 97.25 89 PHE A CA 1
ATOM 680 C C . PHE A 1 89 ? 15.410 3.220 2.661 1.00 97.25 89 PHE A C 1
ATOM 682 O O . PHE A 1 89 ? 14.732 3.259 3.691 1.00 97.25 89 PHE A O 1
ATOM 689 N N . LEU A 1 90 ? 14.854 3.116 1.448 1.00 96.56 90 LEU A N 1
ATOM 690 C CA . LEU A 1 90 ? 13.409 2.994 1.239 1.00 96.56 90 LEU A CA 1
ATOM 691 C C . LEU A 1 90 ? 12.846 1.755 1.944 1.00 96.56 90 LEU A C 1
ATOM 693 O O . LEU A 1 90 ? 11.858 1.870 2.672 1.00 96.56 90 LEU A O 1
ATOM 697 N N . ILE A 1 91 ? 13.490 0.595 1.793 1.00 97.00 91 ILE A N 1
ATOM 698 C CA . ILE A 1 91 ? 13.078 -0.649 2.458 1.00 97.00 91 ILE A CA 1
ATOM 699 C C . ILE A 1 91 ? 13.065 -0.467 3.978 1.00 97.00 91 ILE A C 1
ATOM 701 O O . ILE A 1 91 ? 12.066 -0.792 4.614 1.00 97.00 91 ILE A O 1
ATOM 705 N N . CYS A 1 92 ? 14.115 0.111 4.565 1.00 97.81 92 CYS A N 1
ATOM 706 C CA . CYS A 1 92 ? 14.189 0.360 6.005 1.00 97.81 92 CYS A CA 1
ATOM 707 C C . CYS A 1 92 ? 13.065 1.287 6.498 1.00 97.81 92 CYS A C 1
ATOM 709 O O . CYS A 1 92 ? 12.442 1.011 7.527 1.00 97.81 92 CYS A O 1
ATOM 711 N N . ILE A 1 93 ? 12.756 2.362 5.762 1.00 97.94 93 ILE A N 1
ATOM 712 C CA . ILE A 1 93 ? 11.641 3.263 6.096 1.00 97.94 93 ILE A CA 1
ATOM 713 C C . ILE A 1 93 ? 10.304 2.521 6.049 1.00 97.94 93 ILE A C 1
ATOM 715 O O . ILE A 1 93 ? 9.496 2.655 6.973 1.00 97.94 93 ILE A O 1
ATOM 719 N N . HIS A 1 94 ? 10.047 1.766 4.980 1.00 96.38 94 HIS A N 1
ATOM 720 C CA . HIS A 1 94 ? 8.791 1.038 4.821 1.00 96.38 94 HIS A CA 1
ATOM 721 C C . HIS A 1 94 ? 8.652 -0.074 5.862 1.00 96.38 94 HIS A C 1
ATOM 723 O O . HIS A 1 94 ? 7.602 -0.166 6.490 1.00 96.38 94 HIS A O 1
ATOM 729 N N . ALA A 1 95 ? 9.717 -0.827 6.142 1.00 97.44 95 ALA A N 1
ATOM 730 C CA . ALA A 1 95 ? 9.746 -1.826 7.207 1.00 97.44 95 ALA A CA 1
ATOM 731 C C . ALA A 1 95 ? 9.428 -1.201 8.574 1.00 97.44 95 ALA A C 1
ATOM 733 O O . ALA A 1 95 ? 8.568 -1.695 9.299 1.00 97.44 95 ALA A O 1
ATOM 734 N N . SER A 1 96 ? 10.040 -0.057 8.893 1.00 96.81 96 SER A N 1
ATOM 735 C CA . SER A 1 96 ? 9.783 0.667 10.146 1.00 96.81 96 SER A CA 1
ATOM 736 C C . SER A 1 96 ? 8.323 1.123 10.259 1.00 96.81 96 SER A C 1
ATOM 738 O O . SER A 1 96 ? 7.705 1.002 11.319 1.00 96.81 96 SER A O 1
ATOM 740 N N . LYS A 1 97 ? 7.736 1.623 9.162 1.00 95.38 97 LYS A N 1
ATOM 741 C CA . LYS A 1 97 ? 6.307 1.969 9.108 1.00 95.38 97 LYS A CA 1
ATOM 742 C C . LYS A 1 97 ? 5.417 0.740 9.302 1.00 95.38 97 LYS A C 1
ATOM 744 O O . LYS A 1 97 ? 4.442 0.829 10.044 1.00 95.38 97 LYS A O 1
ATOM 749 N N . THR A 1 98 ? 5.766 -0.393 8.694 1.00 95.12 98 THR A N 1
ATOM 750 C CA . THR A 1 98 ? 5.031 -1.656 8.842 1.00 95.12 98 THR A CA 1
ATOM 751 C C . THR A 1 98 ? 5.048 -2.145 10.285 1.00 95.12 98 THR A C 1
ATOM 753 O O . THR A 1 98 ? 3.990 -2.462 10.817 1.00 95.12 98 THR A O 1
ATOM 756 N N . VAL A 1 99 ? 6.204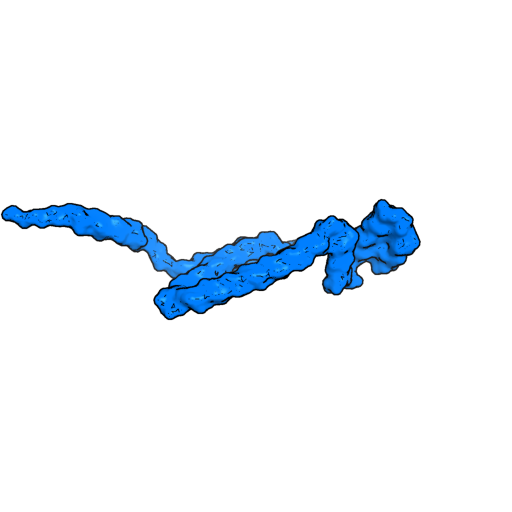 -2.128 10.957 1.00 95.38 99 VAL A N 1
ATOM 757 C CA . VAL A 1 99 ? 6.310 -2.531 12.372 1.00 95.38 99 VAL A CA 1
ATOM 758 C C . VAL A 1 99 ? 5.445 -1.644 13.266 1.00 95.38 99 VAL A C 1
ATOM 760 O O . VAL A 1 99 ? 4.701 -2.154 14.099 1.00 95.38 99 VAL A O 1
ATOM 763 N N . ARG A 1 100 ? 5.474 -0.320 13.060 1.00 92.88 100 ARG A N 1
ATOM 764 C CA . ARG A 1 100 ? 4.610 0.609 13.806 1.00 92.88 100 ARG A CA 1
ATOM 765 C C . ARG A 1 100 ? 3.131 0.328 13.572 1.00 92.88 100 ARG A C 1
ATOM 767 O O . ARG A 1 100 ? 2.363 0.312 14.524 1.00 92.88 100 ARG A O 1
ATOM 774 N N . ARG A 1 101 ? 2.739 0.096 12.318 1.00 93.56 101 ARG A N 1
ATOM 775 C CA . ARG A 1 101 ? 1.350 -0.210 11.968 1.00 93.56 101 ARG A CA 1
ATOM 776 C C . ARG A 1 101 ? 0.910 -1.544 12.559 1.00 93.56 101 ARG A C 1
ATOM 778 O O . ARG A 1 101 ? -0.226 -1.639 12.990 1.00 93.56 101 ARG A O 1
ATOM 785 N N . ASN A 1 102 ? 1.796 -2.536 12.636 1.00 94.94 102 ASN A N 1
ATOM 786 C CA . ASN A 1 102 ? 1.501 -3.850 13.208 1.00 94.94 102 ASN A CA 1
ATOM 787 C C . ASN A 1 102 ? 1.073 -3.777 14.685 1.00 94.94 102 ASN A C 1
ATOM 789 O O . ASN A 1 102 ? 0.275 -4.592 15.131 1.00 94.94 102 ASN A O 1
ATOM 793 N N . ALA A 1 103 ? 1.545 -2.775 15.436 1.00 91.62 103 ALA A N 1
ATOM 794 C CA . ALA A 1 103 ? 1.081 -2.542 16.803 1.00 91.62 103 ALA A CA 1
ATOM 795 C C . ALA A 1 103 ? -0.419 -2.196 16.864 1.00 91.62 103 ALA A C 1
ATOM 797 O O . ALA A 1 103 ? -1.108 -2.637 17.780 1.00 91.62 103 ALA A O 1
ATOM 798 N N . ASP A 1 104 ? -0.951 -1.481 15.865 1.00 93.25 104 ASP A N 1
ATOM 799 C CA . ASP A 1 104 ? -2.383 -1.159 15.802 1.00 93.25 104 ASP A CA 1
ATOM 800 C C . ASP A 1 104 ? -3.245 -2.422 15.609 1.00 93.25 104 ASP A C 1
ATOM 802 O O . ASP A 1 104 ? -4.381 -2.462 16.082 1.00 93.25 104 ASP A O 1
ATOM 806 N N . TRP A 1 105 ? -2.701 -3.460 14.958 1.00 92.94 105 TRP A N 1
ATOM 807 C CA . TRP A 1 105 ? -3.379 -4.732 14.663 1.00 92.94 105 TRP A CA 1
ATOM 808 C C . TRP A 1 105 ? -3.409 -5.716 15.840 1.00 92.94 105 TRP A C 1
ATOM 810 O O . TRP A 1 105 ? -3.986 -6.791 15.710 1.00 92.94 105 TRP A O 1
ATOM 820 N N . GLN A 1 106 ? -2.814 -5.373 16.986 1.00 92.75 106 GLN A N 1
ATOM 821 C CA . GLN A 1 106 ? -2.800 -6.260 18.154 1.00 92.75 106 GLN A CA 1
ATOM 822 C C . GLN A 1 106 ? -4.193 -6.494 18.751 1.00 92.75 106 GLN A C 1
ATOM 824 O O . GLN A 1 106 ? -4.429 -7.542 19.345 1.00 92.75 106 GLN A O 1
ATOM 829 N N . SER A 1 107 ? -5.113 -5.534 18.614 1.00 92.81 107 SER A N 1
ATOM 830 C CA . SER A 1 107 ? -6.490 -5.671 19.092 1.00 92.81 107 SER A CA 1
ATOM 831 C C . SER A 1 107 ? -7.479 -4.943 18.185 1.00 92.81 107 SER A C 1
ATOM 833 O O . SER A 1 107 ? -7.150 -3.926 17.573 1.00 92.81 107 SER A O 1
ATOM 835 N N . GLU A 1 108 ? -8.720 -5.422 18.141 1.00 91.56 108 GLU A N 1
ATOM 836 C CA . GLU A 1 108 ? -9.803 -4.770 17.391 1.00 91.56 108 GLU A CA 1
ATOM 837 C C . GLU A 1 108 ? -10.041 -3.337 17.885 1.00 91.56 108 GLU A C 1
ATOM 839 O O . GLU A 1 108 ? -10.178 -2.406 17.092 1.00 91.56 108 GLU A O 1
ATOM 844 N N . HIS A 1 109 ? -9.980 -3.135 19.205 1.00 92.62 109 HIS A N 1
ATOM 845 C CA . HIS A 1 109 ? -10.131 -1.819 19.812 1.00 92.62 109 HIS A CA 1
ATOM 846 C C . HIS A 1 109 ? -9.039 -0.843 19.339 1.00 92.62 109 HIS A C 1
ATOM 848 O O . HIS A 1 109 ? -9.357 0.257 18.887 1.00 92.62 109 HIS A O 1
ATOM 854 N N . THR A 1 110 ? -7.755 -1.227 19.380 1.00 92.88 110 THR A N 1
ATOM 855 C CA . THR A 1 110 ? -6.658 -0.370 18.884 1.00 92.88 110 THR A CA 1
ATOM 856 C C . THR A 1 110 ? -6.753 -0.125 17.384 1.00 92.88 110 THR A C 1
ATOM 858 O O . THR A 1 110 ? -6.479 0.990 16.937 1.00 92.88 110 THR A O 1
ATOM 861 N N . LEU A 1 111 ? -7.195 -1.121 16.614 1.00 93.75 111 LEU A N 1
ATOM 862 C CA . LEU A 1 111 ? -7.366 -1.009 15.172 1.00 93.75 111 LEU A CA 1
ATOM 863 C C . LEU A 1 111 ? -8.415 0.055 14.825 1.00 93.75 111 LEU A C 1
ATOM 865 O O . LEU A 1 111 ? -8.110 0.994 14.083 1.00 93.75 111 LEU A O 1
ATOM 869 N N . PHE A 1 112 ? -9.619 -0.034 15.394 1.00 93.94 112 PHE A N 1
ATOM 870 C CA . PHE A 1 112 ? -10.686 0.932 15.121 1.00 93.94 112 PHE A CA 1
ATOM 871 C C . PHE A 1 112 ? -10.383 2.315 15.699 1.00 93.94 112 PHE A C 1
ATOM 873 O O . PHE A 1 112 ? -10.607 3.325 15.027 1.00 93.94 112 PHE A O 1
ATOM 880 N N . LEU A 1 113 ? -9.773 2.380 16.885 1.00 91.94 113 LEU A N 1
ATOM 881 C CA . LEU A 1 113 ? -9.349 3.642 17.486 1.00 91.94 113 LEU A CA 1
ATOM 882 C C . LEU A 1 113 ? -8.256 4.331 16.649 1.00 91.94 113 LEU A C 1
ATOM 884 O O . LEU A 1 113 ? -8.280 5.551 16.484 1.00 91.94 113 LEU A O 1
ATOM 888 N N . SER A 1 114 ? -7.328 3.568 16.054 1.00 93.56 114 SER A N 1
ATOM 889 C CA . SER A 1 114 ? -6.358 4.106 15.086 1.00 93.56 114 SER A CA 1
ATOM 890 C C . SER A 1 114 ? -7.053 4.682 13.846 1.00 93.56 114 SER A C 1
ATOM 892 O O . SER A 1 114 ? -6.621 5.705 13.320 1.00 93.56 114 SER A O 1
ATOM 894 N N . GLY A 1 115 ? -8.167 4.076 13.419 1.00 91.50 115 GLY A N 1
ATOM 895 C CA . GLY A 1 115 ? -9.008 4.578 12.335 1.00 91.50 115 GLY A CA 1
ATOM 896 C C . GLY A 1 115 ? -9.676 5.911 12.675 1.00 91.50 115 GLY A C 1
ATOM 897 O O . GLY A 1 115 ? -9.629 6.833 11.862 1.00 91.50 115 GLY A O 1
ATOM 898 N N . LEU A 1 116 ? -10.235 6.047 13.883 1.00 91.62 116 LEU A N 1
ATOM 899 C CA . LEU A 1 116 ? -10.865 7.293 14.346 1.00 91.62 116 LEU A CA 1
ATOM 900 C C . LEU A 1 116 ? -9.879 8.460 14.443 1.00 91.62 116 LEU A C 1
ATOM 902 O O . LEU A 1 116 ? -10.246 9.594 14.147 1.00 91.62 116 LEU A O 1
ATOM 906 N N . LYS A 1 117 ? -8.611 8.195 14.789 1.00 90.44 117 LYS A N 1
ATOM 907 C CA . LYS A 1 117 ? -7.557 9.226 14.782 1.00 90.44 117 LYS A CA 1
ATOM 908 C C . LYS A 1 117 ? -7.331 9.830 13.394 1.00 90.44 117 LYS A C 1
ATOM 910 O O . LYS A 1 117 ? -6.946 10.990 13.302 1.00 90.44 117 LYS A O 1
ATOM 915 N N . VAL A 1 118 ? -7.543 9.050 12.332 1.00 90.69 118 VAL A N 1
ATOM 916 C CA . VAL A 1 118 ? -7.343 9.484 10.939 1.00 90.69 118 VAL A CA 1
ATOM 917 C C . VAL A 1 118 ? -8.628 10.053 10.343 1.00 90.69 118 VAL A C 1
ATOM 919 O O . VAL A 1 118 ? -8.584 11.045 9.622 1.00 90.69 118 VAL A O 1
ATOM 922 N N . ASN A 1 119 ? -9.774 9.434 10.633 1.00 88.88 119 ASN A N 1
ATOM 923 C CA . ASN A 1 119 ? -11.067 9.847 10.106 1.00 88.88 119 ASN A CA 1
ATOM 924 C C . ASN A 1 119 ? -12.133 9.887 11.208 1.00 88.88 119 ASN A C 1
ATOM 926 O O . ASN A 1 119 ? -12.826 8.904 11.470 1.00 88.88 119 ASN A O 1
ATOM 930 N N . GLN A 1 120 ? -12.296 11.073 11.792 1.00 87.94 120 GLN A N 1
ATOM 931 C CA . GLN A 1 120 ? -13.268 11.365 12.851 1.00 87.94 120 GLN A CA 1
ATOM 932 C C . GLN A 1 120 ? -14.711 11.514 12.344 1.00 87.94 120 GLN A C 1
ATOM 934 O O . GLN A 1 120 ? -15.612 11.750 13.134 1.00 87.94 120 GLN A O 1
ATOM 939 N N . ARG A 1 121 ? -14.965 11.415 11.033 1.00 87.25 121 ARG A N 1
ATOM 940 C CA . ARG A 1 121 ? -16.313 11.577 10.452 1.00 87.25 121 ARG A CA 1
ATOM 941 C C . ARG A 1 121 ? -16.924 10.260 9.985 1.00 87.25 121 ARG A C 1
ATOM 943 O O . ARG A 1 121 ? -17.876 10.250 9.213 1.00 87.25 121 ARG A O 1
ATOM 950 N N . ASN A 1 122 ? -16.352 9.135 10.399 1.00 89.50 122 ASN A N 1
ATOM 951 C CA . ASN A 1 122 ? -16.798 7.823 9.962 1.00 89.50 122 ASN A CA 1
ATOM 952 C C . ASN A 1 122 ? -17.657 7.150 11.038 1.00 89.50 122 ASN A C 1
ATOM 954 O O . ASN A 1 122 ? -17.129 6.499 11.940 1.00 89.50 122 ASN A O 1
ATOM 958 N N . ALA A 1 123 ? -18.978 7.249 10.888 1.00 91.00 123 ALA A N 1
ATOM 959 C CA . ALA A 1 123 ? -19.960 6.617 11.771 1.00 91.00 123 ALA A CA 1
ATOM 960 C C . ALA A 1 123 ? -19.709 5.111 11.983 1.00 91.00 123 ALA A C 1
ATOM 962 O O . ALA A 1 123 ? -19.836 4.597 13.093 1.00 91.00 123 ALA A O 1
ATOM 963 N N . LYS A 1 124 ? -19.258 4.392 10.944 1.00 90.94 124 LYS A N 1
ATOM 964 C CA . LYS A 1 124 ? -18.963 2.953 11.043 1.00 90.94 124 LYS A CA 1
ATOM 965 C C . LYS A 1 124 ? -17.824 2.661 12.025 1.00 90.94 124 LYS A C 1
ATOM 967 O O . LYS A 1 124 ? -17.874 1.660 12.730 1.00 90.94 124 LYS A O 1
ATOM 972 N N . LEU A 1 125 ? -16.808 3.526 12.083 1.00 92.88 125 LEU A N 1
ATOM 973 C CA . LEU A 1 125 ? -15.692 3.365 13.021 1.00 92.88 125 LEU A CA 1
ATOM 974 C C . LEU A 1 125 ? -16.134 3.606 14.469 1.00 92.88 125 LEU A C 1
ATOM 976 O O . LEU A 1 125 ? -15.731 2.839 15.338 1.00 92.88 125 LEU A O 1
ATOM 980 N N . TYR A 1 126 ? -16.990 4.603 14.718 1.00 94.06 126 TYR A N 1
ATOM 981 C CA . TYR A 1 126 ? -17.567 4.839 16.047 1.00 94.06 126 TYR A CA 1
ATOM 982 C C . TYR A 1 126 ? -18.398 3.641 16.526 1.00 94.06 126 TYR A C 1
ATOM 984 O O . TYR A 1 126 ? -18.180 3.164 17.639 1.00 94.06 126 TYR A O 1
ATOM 992 N N . ASN A 1 127 ? -19.254 3.082 15.663 1.00 94.56 127 ASN A N 1
ATOM 993 C CA . ASN A 1 127 ? -20.035 1.881 15.984 1.00 94.56 127 ASN A CA 1
ATOM 994 C C . ASN A 1 127 ? -19.149 0.669 16.309 1.00 94.56 127 ASN A C 1
ATOM 996 O O . ASN A 1 127 ? -19.393 -0.037 17.285 1.00 94.56 127 ASN A O 1
ATOM 1000 N N . ASN A 1 128 ? -18.083 0.445 15.536 1.00 94.81 128 ASN A N 1
ATOM 1001 C CA . ASN A 1 128 ? -17.165 -0.666 15.789 1.00 94.81 128 ASN A CA 1
ATOM 1002 C C . ASN A 1 128 ? -16.405 -0.509 17.120 1.00 94.81 128 ASN A C 1
ATOM 1004 O O . ASN A 1 128 ? -16.227 -1.490 17.838 1.00 94.81 128 ASN A O 1
ATOM 1008 N N . VAL A 1 129 ? -15.990 0.714 17.484 1.00 94.75 129 VAL A N 1
ATOM 1009 C CA . VAL A 1 129 ? -15.394 0.979 18.808 1.00 94.75 129 VAL A CA 1
ATOM 1010 C C . VAL A 1 129 ? -16.411 0.729 19.924 1.00 94.75 129 VAL A C 1
ATOM 1012 O O . VAL A 1 129 ? -16.059 0.104 20.925 1.00 94.75 129 VAL A O 1
ATOM 1015 N N . GLY A 1 130 ? -17.666 1.150 19.736 1.00 94.75 130 GLY A N 1
ATOM 1016 C CA . GLY A 1 130 ? -18.765 0.874 20.663 1.00 94.75 130 GLY A CA 1
ATOM 1017 C C . GLY A 1 130 ? -18.941 -0.623 20.931 1.00 94.75 130 GLY A C 1
ATOM 1018 O O . GLY A 1 130 ? -18.917 -1.041 22.087 1.00 94.75 130 GLY A O 1
ATOM 1019 N N . HIS A 1 131 ? -18.991 -1.450 19.883 1.00 95.19 131 HIS A N 1
ATOM 1020 C CA . HIS A 1 131 ? -19.078 -2.910 20.027 1.00 95.19 131 HIS A CA 1
ATOM 1021 C C . HIS A 1 131 ? -17.851 -3.538 20.709 1.00 95.19 131 HIS A C 1
ATOM 1023 O O . HIS A 1 131 ? -17.986 -4.474 21.503 1.00 95.19 131 HIS A O 1
ATOM 1029 N N . CYS A 1 132 ? -16.642 -3.017 20.465 1.00 94.88 132 CYS A N 1
ATOM 1030 C CA . CYS A 1 132 ? -15.457 -3.470 21.199 1.00 94.88 132 CYS A CA 1
ATOM 1031 C C . CYS A 1 132 ? -15.556 -3.172 22.704 1.00 94.88 132 CYS A C 1
ATOM 1033 O O . CYS A 1 132 ? -15.106 -3.982 23.513 1.00 94.88 132 CYS A O 1
ATOM 1035 N N . LEU A 1 133 ? -16.122 -2.023 23.091 1.00 94.62 133 LEU A N 1
ATOM 1036 C CA . LEU A 1 133 ? -16.320 -1.639 24.494 1.00 94.62 133 LEU A CA 1
ATOM 1037 C C . LEU A 1 133 ? -17.448 -2.435 25.157 1.00 94.62 133 LEU A C 1
ATOM 1039 O O . LEU A 1 133 ? -17.317 -2.830 26.315 1.00 94.62 133 LEU A O 1
ATOM 1043 N N . GLU A 1 134 ? -18.511 -2.728 24.411 1.00 95.44 134 GLU A N 1
ATOM 1044 C CA . GLU A 1 134 ? -19.601 -3.612 24.829 1.00 95.44 134 GLU A CA 1
ATOM 1045 C C . GLU A 1 134 ? -19.078 -5.015 25.164 1.00 95.44 134 GLU A C 1
ATOM 1047 O O . GLU A 1 134 ? -19.349 -5.537 26.244 1.00 95.44 134 GLU A O 1
ATOM 1052 N N . THR A 1 135 ? -18.220 -5.575 24.304 1.00 93.38 135 THR A N 1
ATOM 1053 C CA . THR A 1 135 ? -17.574 -6.883 24.531 1.00 93.38 135 THR A CA 1
ATOM 1054 C C . THR A 1 135 ? -16.660 -6.879 25.768 1.00 93.38 135 THR A C 1
ATOM 1056 O O . THR A 1 135 ? -16.444 -7.913 26.393 1.00 93.38 135 THR A O 1
ATOM 1059 N N . GLN A 1 136 ? -16.145 -5.709 26.165 1.00 93.81 136 GLN A N 1
ATOM 1060 C CA . GLN A 1 136 ? -15.354 -5.516 27.390 1.00 93.81 136 GLN A CA 1
ATOM 1061 C C . GLN A 1 136 ? -16.213 -5.217 28.636 1.00 93.81 136 GLN A C 1
ATOM 1063 O O . GLN A 1 136 ? -15.655 -5.006 29.712 1.00 93.81 136 GLN A O 1
ATOM 1068 N N . GLY A 1 137 ? -17.545 -5.151 28.511 1.00 94.06 137 GLY A N 1
ATOM 1069 C CA . GLY A 1 137 ? -18.472 -4.821 29.600 1.00 94.06 137 GLY A CA 1
ATOM 1070 C C . GLY A 1 137 ? -18.554 -3.329 29.956 1.00 94.06 137 GLY A C 1
ATOM 1071 O O . GLY A 1 137 ? -19.154 -2.968 30.967 1.00 94.06 137 GLY A O 1
ATOM 1072 N N . LYS A 1 138 ? -17.967 -2.436 29.146 1.00 94.69 138 LYS A N 1
ATOM 1073 C CA . LYS A 1 138 ? -17.955 -0.977 29.371 1.00 94.69 138 LYS A CA 1
ATOM 1074 C C . LYS A 1 138 ? -19.137 -0.302 28.678 1.00 94.69 138 LYS A C 1
ATOM 1076 O O . LYS A 1 138 ? -18.974 0.472 27.734 1.00 94.69 138 LYS A O 1
ATOM 1081 N N . PHE A 1 139 ? -20.342 -0.603 29.151 1.00 93.94 139 PHE A N 1
ATOM 1082 C CA . PHE A 1 139 ? -21.582 -0.164 28.501 1.00 93.94 139 PHE A CA 1
ATOM 1083 C C . PHE A 1 139 ? -21.768 1.363 28.480 1.00 93.94 139 PHE A C 1
ATOM 1085 O O . PHE A 1 139 ? -22.289 1.898 27.503 1.00 93.94 139 PHE A O 1
ATOM 1092 N N . SER A 1 140 ? -21.309 2.080 29.513 1.00 93.69 140 SER A N 1
ATOM 1093 C CA . SER A 1 140 ? -21.400 3.549 29.578 1.00 93.69 140 SER A CA 1
ATOM 1094 C C . SER A 1 140 ? -20.596 4.231 28.471 1.00 93.69 140 SER A C 1
ATOM 1096 O O . SER A 1 140 ? -21.096 5.136 27.804 1.00 93.69 140 SER A O 1
ATOM 1098 N N . ASP A 1 141 ? -19.365 3.768 28.251 1.00 92.50 141 ASP A N 1
ATOM 1099 C CA . ASP A 1 141 ? -18.483 4.320 27.227 1.00 92.50 141 ASP A CA 1
ATOM 1100 C C . ASP A 1 141 ? -19.009 3.948 25.840 1.00 92.50 141 ASP A C 1
ATOM 1102 O O . ASP A 1 141 ? -19.094 4.809 24.966 1.00 92.50 141 ASP A O 1
ATOM 1106 N N . ALA A 1 142 ? -19.441 2.694 25.654 1.00 93.31 142 ALA A N 1
ATOM 1107 C CA . ALA A 1 142 ? -20.027 2.221 24.401 1.00 93.31 142 ALA A CA 1
ATOM 1108 C C . ALA A 1 142 ? -21.214 3.092 23.951 1.00 93.31 142 ALA A C 1
ATOM 1110 O O . ALA A 1 142 ? -21.261 3.508 22.794 1.00 93.31 142 ALA A O 1
ATOM 1111 N N . LEU A 1 143 ? -22.119 3.44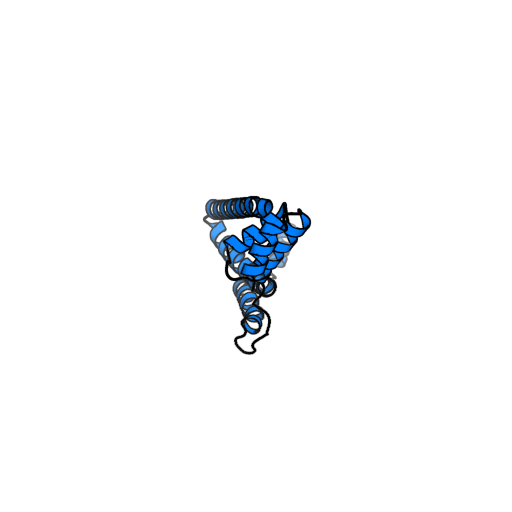7 24.872 1.00 93.38 143 LEU A N 1
ATOM 1112 C CA . LEU A 1 143 ? -23.266 4.312 24.584 1.00 93.38 143 LEU A CA 1
ATOM 1113 C C . LEU A 1 143 ? -22.844 5.697 24.067 1.00 93.38 143 LEU A C 1
ATOM 1115 O O . LEU A 1 143 ? -23.458 6.220 23.140 1.00 93.38 143 LEU A O 1
ATOM 1119 N N . SER A 1 144 ? -21.777 6.277 24.624 1.00 93.56 144 SER A N 1
ATOM 1120 C CA . SER A 1 144 ? -21.227 7.555 24.151 1.00 93.56 144 SER A CA 1
ATOM 1121 C C . SER A 1 144 ? -20.724 7.459 22.704 1.00 93.56 144 SER A C 1
ATOM 1123 O O . SER A 1 144 ? -21.037 8.314 21.869 1.00 93.56 144 SER A O 1
ATOM 1125 N N . TYR A 1 145 ? -20.008 6.377 22.375 1.00 92.44 145 TYR A N 1
ATOM 1126 C CA . TYR A 1 145 ? -19.538 6.130 21.008 1.00 92.44 145 TYR A CA 1
ATOM 1127 C C . TYR A 1 145 ? -20.697 5.886 20.033 1.00 92.44 145 TYR A C 1
ATOM 1129 O O . TYR A 1 145 ? -20.651 6.413 18.923 1.00 92.44 145 TYR A O 1
ATOM 1137 N N . PHE A 1 146 ? -21.754 5.175 20.441 1.00 93.31 146 PHE A N 1
ATOM 1138 C CA . PHE A 1 146 ? -22.949 4.988 19.614 1.00 93.31 146 PHE A CA 1
ATOM 1139 C C . PHE A 1 146 ? -23.704 6.297 19.375 1.00 93.31 146 PHE A C 1
ATOM 1141 O O . PHE A 1 146 ? -24.045 6.588 18.236 1.00 93.31 146 PHE A O 1
ATOM 1148 N N . ASN A 1 147 ? -23.883 7.135 20.398 1.00 92.62 147 ASN A N 1
ATOM 1149 C CA . ASN A 1 147 ? -24.526 8.444 20.238 1.00 92.62 147 ASN A CA 1
ATOM 1150 C C . ASN A 1 147 ? -23.742 9.384 19.313 1.00 92.62 147 ASN A C 1
ATOM 1152 O O . ASN A 1 147 ? -24.336 10.230 18.659 1.00 92.62 147 ASN A O 1
ATOM 1156 N N . THR A 1 148 ? -22.417 9.235 19.247 1.00 89.38 148 THR A N 1
ATOM 1157 C CA . THR A 1 148 ? -21.566 10.013 18.330 1.00 89.38 148 THR A CA 1
ATOM 1158 C C . THR A 1 148 ? -21.636 9.494 16.885 1.00 89.38 148 THR A C 1
ATOM 1160 O O . THR A 1 148 ? -21.241 10.195 15.956 1.00 89.38 148 THR A O 1
ATOM 1163 N N . ALA A 1 149 ? -22.103 8.259 16.675 1.00 87.38 149 ALA A N 1
ATOM 1164 C CA . ALA A 1 149 ? -22.183 7.634 15.356 1.00 87.38 149 ALA A CA 1
ATOM 1165 C C . ALA A 1 149 ? -23.454 7.997 1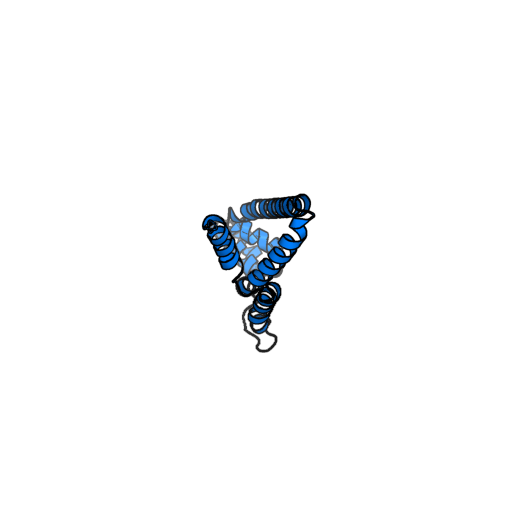4.563 1.00 87.38 149 ALA A C 1
ATOM 1167 O O . ALA A 1 149 ? -23.504 7.698 13.367 1.00 87.38 149 ALA A O 1
ATOM 1168 N N . ILE A 1 150 ? -24.463 8.579 15.221 1.00 78.25 150 ILE A N 1
ATOM 1169 C CA . ILE A 1 150 ? -25.784 8.938 14.671 1.00 78.25 150 ILE A CA 1
ATOM 1170 C C . ILE A 1 150 ? -25.772 10.409 14.249 1.00 78.25 150 ILE A C 1
ATOM 1172 O O . ILE A 1 150 ? -26.269 10.696 13.137 1.00 78.25 150 ILE A O 1
#

Organism: Araneus ventricosus (NCBI:txid182803)

Radius of gyration: 27.0 Å; chains: 1; bounding box: 70×39×73 Å

Sequence (150 aa):
MRGCNIRGIKLDSLNMLATSENKGPRWFVGISMCVFPFLPASNLFFPVGFVIAERVLYAPSMGFCLLVAHGCSLLATRRAVLVWSSLLFLICIHASKTVRRNADWQSEHTLFLSGLKVNQRNAKLYNNVGHCLETQGKFSDALSYFNTAI